Protein AF-A0A9P6KYN0-F1 (afdb_monomer_lite)

Structure (mmCIF, N/CA/C/O backbone):
data_AF-A0A9P6KYN0-F1
#
_entry.id   AF-A0A9P6KYN0-F1
#
loop_
_atom_site.group_PDB
_atom_site.id
_atom_site.type_symbol
_atom_site.label_atom_id
_atom_site.label_alt_id
_atom_site.label_comp_id
_atom_site.label_asym_id
_atom_site.label_entity_id
_atom_site.label_seq_id
_atom_site.pdbx_PDB_ins_code
_atom_site.Cartn_x
_atom_site.Cartn_y
_atom_site.Cartn_z
_atom_site.occupancy
_atom_site.B_iso_or_equiv
_atom_site.auth_seq_id
_atom_site.auth_comp_id
_atom_site.auth_asym_id
_atom_site.auth_atom_id
_atom_site.pdbx_PDB_model_num
ATOM 1 N N . MET A 1 1 ? 26.345 18.853 -28.598 1.00 51.41 1 MET A N 1
ATOM 2 C CA . MET A 1 1 ? 25.394 18.632 -29.704 1.00 51.41 1 MET A CA 1
ATOM 3 C C . MET A 1 1 ? 24.271 19.628 -29.547 1.00 51.41 1 MET A C 1
ATOM 5 O O . MET A 1 1 ? 23.712 19.723 -28.457 1.00 51.41 1 MET A O 1
ATOM 9 N N . THR A 1 2 ? 24.016 20.427 -30.577 1.00 45.53 2 THR A N 1
ATOM 10 C CA . THR A 1 2 ? 22.862 21.334 -30.604 1.00 45.53 2 THR A CA 1
ATOM 11 C C . THR A 1 2 ? 21.578 20.518 -30.837 1.00 45.53 2 THR A C 1
ATOM 13 O O . THR A 1 2 ? 21.659 19.404 -31.360 1.00 45.53 2 THR A O 1
ATOM 16 N N . PRO A 1 3 ? 20.388 21.012 -30.445 1.00 53.69 3 PRO A N 1
ATOM 17 C CA . PRO A 1 3 ? 19.168 20.195 -30.351 1.00 53.69 3 PRO A CA 1
ATOM 18 C C . PRO A 1 3 ? 18.685 19.525 -31.655 1.00 53.69 3 PRO A C 1
ATOM 20 O O . PRO A 1 3 ? 17.816 18.664 -31.593 1.00 53.69 3 PRO A O 1
ATOM 23 N N . ASN A 1 4 ? 19.249 19.874 -32.819 1.00 59.69 4 ASN A N 1
ATOM 24 C CA . ASN A 1 4 ? 18.719 19.502 -34.137 1.00 59.69 4 ASN A CA 1
ATOM 25 C C . ASN A 1 4 ? 19.674 18.680 -35.028 1.00 59.69 4 ASN A C 1
ATOM 27 O O . ASN A 1 4 ? 19.279 18.266 -36.115 1.00 59.69 4 ASN A O 1
ATOM 31 N N . GLU A 1 5 ? 20.905 18.386 -34.597 1.00 59.59 5 GLU A N 1
ATOM 32 C CA . GLU A 1 5 ? 21.855 17.586 -35.402 1.00 59.59 5 GLU A CA 1
ATOM 33 C C . GLU A 1 5 ? 21.464 16.098 -35.494 1.00 59.59 5 GLU A C 1
ATOM 35 O O . GLU A 1 5 ? 21.797 15.417 -36.468 1.00 59.59 5 GLU A O 1
ATOM 40 N N . ALA A 1 6 ? 20.704 15.601 -34.512 1.00 55.69 6 ALA A N 1
ATOM 41 C CA . ALA A 1 6 ? 20.283 14.202 -34.414 1.00 55.69 6 ALA A CA 1
ATOM 42 C C . ALA A 1 6 ? 19.242 13.775 -35.472 1.00 55.69 6 ALA A C 1
ATOM 44 O O . ALA A 1 6 ? 19.047 12.580 -35.680 1.00 55.69 6 ALA A O 1
ATOM 45 N N . LEU A 1 7 ? 18.586 14.727 -36.148 1.00 58.47 7 LEU A N 1
ATOM 46 C CA . LEU A 1 7 ? 17.556 14.465 -37.165 1.00 58.47 7 LEU A CA 1
ATOM 47 C C . LEU A 1 7 ? 18.097 14.480 -38.604 1.00 58.47 7 LEU A C 1
ATOM 49 O O . LEU A 1 7 ? 17.335 14.315 -39.556 1.00 58.47 7 LEU A O 1
ATOM 53 N N . THR A 1 8 ? 19.404 14.675 -38.790 1.00 66.44 8 THR A N 1
ATOM 54 C CA . THR A 1 8 ? 20.000 14.665 -40.130 1.00 66.44 8 THR A CA 1
ATOM 55 C C . THR A 1 8 ? 20.083 13.234 -40.693 1.00 66.44 8 THR A C 1
ATOM 57 O O . THR A 1 8 ? 20.398 12.297 -39.952 1.00 66.44 8 THR A O 1
ATOM 60 N N . PRO A 1 9 ? 19.852 13.021 -42.007 1.00 65.12 9 PRO A N 1
ATOM 61 C CA . PRO A 1 9 ? 19.881 11.686 -42.619 1.00 65.12 9 PRO A CA 1
ATOM 62 C C . PRO A 1 9 ? 21.212 10.946 -42.427 1.00 65.12 9 PRO A C 1
ATOM 64 O O . PRO A 1 9 ? 21.223 9.723 -42.332 1.00 65.12 9 PRO A O 1
ATOM 67 N N . SER A 1 10 ? 22.317 11.694 -42.323 1.00 67.38 10 SER A N 1
ATOM 68 C CA . SER A 1 10 ? 23.669 11.168 -42.092 1.00 67.38 10 SER A CA 1
ATOM 69 C C . SER A 1 10 ? 23.820 10.515 -40.709 1.00 67.38 10 SER A C 1
ATOM 71 O O . SER A 1 10 ? 24.458 9.475 -40.569 1.00 67.38 10 SER A O 1
ATOM 73 N N . CYS A 1 11 ? 23.157 11.066 -39.688 1.00 61.22 11 CYS A N 1
ATOM 74 C CA . CYS A 1 11 ? 23.213 10.572 -38.309 1.00 61.22 11 CYS A CA 1
ATOM 75 C C . CYS A 1 11 ? 22.167 9.487 -38.007 1.00 61.22 11 CYS A C 1
ATOM 77 O O . CYS A 1 11 ? 22.168 8.914 -36.916 1.00 61.22 11 CYS A O 1
ATOM 79 N N . ARG A 1 12 ? 21.276 9.184 -38.962 1.00 65.25 12 ARG A N 1
ATOM 80 C CA . ARG A 1 12 ? 20.134 8.275 -38.787 1.00 65.25 12 ARG A CA 1
ATOM 81 C C . ARG A 1 12 ? 20.569 6.886 -38.317 1.00 65.25 12 ARG A C 1
ATOM 83 O O . ARG A 1 12 ? 20.044 6.383 -37.329 1.00 65.25 12 ARG A O 1
ATOM 90 N N . ASN A 1 13 ? 21.561 6.290 -38.977 1.00 67.75 13 ASN A N 1
ATOM 91 C CA . ASN A 1 13 ? 22.042 4.946 -38.636 1.00 67.75 13 ASN A CA 1
ATOM 92 C C . ASN A 1 13 ? 22.705 4.901 -37.254 1.00 67.75 13 ASN A C 1
ATOM 94 O O . ASN A 1 13 ? 22.495 3.953 -36.500 1.00 67.75 13 ASN A O 1
ATOM 98 N N . THR A 1 14 ? 23.440 5.951 -36.891 1.00 66.50 14 THR A N 1
ATOM 99 C CA . THR A 1 14 ? 24.067 6.095 -35.576 1.00 66.50 14 THR A CA 1
ATOM 100 C C . THR A 1 14 ? 23.006 6.188 -34.483 1.00 66.50 14 THR A C 1
ATOM 102 O O . THR A 1 14 ? 23.105 5.497 -33.474 1.00 66.50 14 THR A O 1
ATOM 105 N N . VAL A 1 15 ? 21.941 6.968 -34.698 1.00 62.84 15 VAL A N 1
ATOM 106 C CA . VAL A 1 15 ? 20.813 7.080 -33.759 1.00 62.84 15 VAL A CA 1
ATOM 107 C C . VAL A 1 15 ? 20.094 5.739 -33.593 1.00 62.84 15 VAL A C 1
ATOM 109 O O . VAL A 1 15 ? 19.861 5.339 -32.457 1.00 62.84 15 VAL A O 1
ATOM 112 N N . PHE A 1 16 ? 19.822 4.999 -34.674 1.00 66.00 16 PHE A N 1
ATOM 113 C CA . PHE A 1 16 ? 19.180 3.678 -34.588 1.00 66.00 16 PHE A CA 1
ATOM 114 C C . PHE A 1 16 ? 20.041 2.639 -33.855 1.00 66.00 16 PHE A C 1
ATOM 116 O O . PHE A 1 16 ? 19.536 1.936 -32.981 1.00 66.00 16 PHE A O 1
ATOM 123 N N . GLN A 1 17 ? 21.347 2.583 -34.133 1.00 66.88 17 GLN A N 1
ATOM 124 C CA . GLN A 1 17 ? 22.271 1.695 -33.413 1.00 66.88 17 GLN A CA 1
ATOM 125 C C . GLN A 1 17 ? 22.372 2.057 -31.926 1.00 66.88 17 GLN A C 1
ATOM 127 O O . GLN A 1 17 ? 22.435 1.183 -31.059 1.00 66.88 17 GLN A O 1
ATOM 132 N N . THR A 1 18 ? 22.354 3.355 -31.612 1.00 64.25 18 THR A N 1
ATOM 133 C CA . THR A 1 18 ? 22.400 3.818 -30.223 1.00 64.25 18 THR A CA 1
ATOM 134 C C . THR A 1 18 ? 21.066 3.564 -29.512 1.00 64.25 18 THR A C 1
ATOM 136 O O . THR A 1 18 ? 21.066 3.171 -28.349 1.00 64.25 18 THR A O 1
ATOM 139 N N . GLN A 1 19 ? 19.929 3.698 -30.204 1.00 62.88 19 GLN A N 1
ATOM 140 C CA . GLN A 1 19 ? 18.596 3.386 -29.682 1.00 62.88 19 GLN A CA 1
ATOM 141 C C . GLN A 1 19 ? 18.471 1.909 -29.305 1.00 62.88 19 GLN A C 1
ATOM 143 O O . GLN A 1 19 ? 17.947 1.598 -28.240 1.00 62.88 19 GLN A O 1
ATOM 148 N N . GLU A 1 20 ? 18.990 1.001 -30.129 1.00 65.25 20 GLU A N 1
ATOM 149 C CA . GLU A 1 20 ? 18.974 -0.431 -29.831 1.00 65.25 20 GLU A CA 1
ATOM 150 C C . GLU A 1 20 ? 19.852 -0.765 -28.612 1.00 65.25 20 GLU A C 1
ATOM 152 O O . GLU A 1 20 ? 19.453 -1.536 -27.736 1.00 65.25 20 GLU A O 1
ATOM 157 N N . LYS A 1 21 ? 21.019 -0.117 -28.494 1.00 63.69 21 LYS A N 1
ATOM 158 C CA . LYS A 1 21 ? 21.892 -0.223 -27.317 1.00 63.69 21 LYS A CA 1
ATOM 159 C C . LYS A 1 21 ? 21.202 0.292 -26.046 1.00 63.69 21 LYS A C 1
ATOM 161 O O . LYS A 1 21 ? 21.195 -0.415 -25.040 1.00 63.69 21 LYS A O 1
ATOM 166 N N . TYR A 1 22 ? 20.576 1.470 -26.099 1.00 55.31 22 TYR A N 1
ATOM 167 C CA . TYR A 1 22 ? 19.822 2.035 -24.973 1.00 55.31 22 TYR A CA 1
ATOM 168 C C . TYR A 1 22 ? 18.574 1.212 -24.624 1.00 55.31 22 TYR A C 1
ATOM 170 O O . TYR A 1 22 ? 18.270 1.038 -23.445 1.00 55.31 22 TYR A O 1
ATOM 178 N N . GLY A 1 23 ? 17.880 0.658 -25.621 1.00 59.03 23 GLY A N 1
ATOM 179 C CA . GLY A 1 23 ? 16.740 -0.239 -25.433 1.00 59.03 23 GLY A CA 1
ATOM 180 C C . GLY A 1 23 ? 17.135 -1.502 -24.669 1.00 59.03 23 GLY A C 1
ATOM 181 O O . GLY A 1 23 ? 16.503 -1.835 -23.671 1.00 59.03 23 GLY A O 1
ATOM 182 N N . ARG A 1 24 ? 18.256 -2.135 -25.042 1.00 60.31 24 ARG A N 1
ATOM 183 C CA . ARG A 1 24 ? 18.807 -3.297 -24.322 1.00 60.31 24 ARG A CA 1
ATOM 184 C C . ARG A 1 24 ? 19.255 -2.957 -22.897 1.00 60.31 24 ARG A C 1
ATOM 186 O O . ARG A 1 24 ? 19.139 -3.799 -22.009 1.00 60.31 24 ARG A O 1
ATOM 193 N N . GLU A 1 25 ? 19.762 -1.747 -22.652 1.00 51.81 25 GLU A N 1
ATOM 194 C CA . GLU A 1 25 ? 20.088 -1.272 -21.296 1.00 51.81 25 GLU A CA 1
ATOM 195 C C . GLU A 1 25 ? 18.831 -1.050 -20.436 1.00 51.81 25 GLU A C 1
ATOM 197 O O . GLU A 1 25 ? 18.863 -1.313 -19.232 1.00 51.81 25 GLU A O 1
ATOM 202 N N . PHE A 1 26 ? 17.715 -0.632 -21.040 1.00 50.28 26 PHE A N 1
ATOM 203 C CA . PHE A 1 26 ? 16.418 -0.501 -20.369 1.00 50.28 26 PHE A CA 1
ATOM 204 C C . PHE A 1 26 ? 15.739 -1.852 -20.122 1.00 50.28 26 PHE A C 1
ATOM 206 O O . PHE A 1 26 ? 15.282 -2.104 -19.010 1.00 50.28 26 PHE A O 1
ATOM 213 N N . GLU A 1 27 ? 15.741 -2.759 -21.100 1.00 52.03 27 GLU A N 1
ATOM 214 C CA . GLU A 1 27 ? 15.198 -4.115 -20.947 1.00 52.03 27 GLU A CA 1
ATOM 215 C C . GLU A 1 27 ? 15.976 -4.933 -19.912 1.00 52.03 27 GLU A C 1
ATOM 217 O O . GLU A 1 27 ? 15.374 -5.649 -19.117 1.00 52.03 27 GLU A O 1
ATOM 222 N N . LYS A 1 28 ? 17.305 -4.774 -19.829 1.00 46.31 28 LYS A N 1
ATOM 223 C CA . LYS A 1 28 ? 18.106 -5.375 -18.747 1.00 46.31 28 LYS A CA 1
ATOM 224 C C . LYS A 1 28 ? 17.879 -4.707 -17.386 1.00 46.31 28 LYS A C 1
ATOM 226 O O . LYS A 1 28 ? 18.070 -5.357 -16.362 1.00 46.31 28 LYS A O 1
ATOM 231 N N . LYS A 1 29 ? 17.438 -3.443 -17.363 1.00 46.06 29 LYS A N 1
ATOM 232 C CA . LYS A 1 29 ? 16.963 -2.737 -16.160 1.00 46.06 29 LYS A CA 1
ATOM 233 C C . LYS A 1 29 ? 15.505 -3.036 -15.802 1.00 46.06 29 LYS A C 1
ATOM 235 O O . LYS A 1 29 ? 15.076 -2.601 -14.735 1.00 46.06 29 LYS A O 1
ATOM 240 N N . ASN A 1 30 ? 14.785 -3.866 -16.566 1.00 41.03 30 ASN A N 1
ATOM 241 C CA . ASN A 1 30 ? 13.536 -4.501 -16.112 1.00 41.03 30 ASN A CA 1
ATOM 242 C C . ASN A 1 30 ? 13.798 -5.577 -15.034 1.00 41.03 30 ASN A C 1
ATOM 244 O O . ASN A 1 30 ? 13.064 -6.556 -14.899 1.00 41.03 30 ASN A O 1
ATOM 248 N N . SER A 1 31 ? 14.850 -5.407 -14.235 1.00 41.25 31 SER A N 1
ATOM 249 C CA . SER A 1 31 ? 15.132 -6.198 -13.053 1.00 41.25 31 SER A CA 1
ATOM 250 C C . SER A 1 31 ? 14.221 -5.748 -11.908 1.00 41.25 31 SER A C 1
ATOM 252 O O . SER A 1 31 ? 14.610 -4.973 -11.036 1.00 41.25 31 SER A O 1
ATOM 254 N N . GLY A 1 32 ? 12.996 -6.271 -11.935 1.00 49.31 32 GLY A N 1
ATOM 255 C CA . GLY A 1 32 ? 12.368 -6.855 -10.757 1.00 49.31 32 GLY A CA 1
ATOM 256 C C . GLY A 1 32 ? 11.953 -5.892 -9.655 1.00 49.31 32 GLY A C 1
ATOM 257 O O . GLY A 1 32 ? 12.492 -5.947 -8.551 1.00 49.31 32 GLY A O 1
ATOM 258 N N . TYR A 1 33 ? 10.872 -5.138 -9.870 1.00 54.41 33 TYR A N 1
ATOM 259 C CA . TYR A 1 33 ? 9.977 -4.954 -8.730 1.00 54.41 33 TYR A CA 1
ATOM 260 C C . TYR A 1 33 ? 9.430 -6.338 -8.395 1.00 54.41 33 TYR A C 1
ATOM 262 O O . TYR A 1 33 ? 8.627 -6.903 -9.137 1.00 54.41 33 TYR A O 1
ATOM 270 N N . SER A 1 34 ? 9.952 -6.935 -7.323 1.00 64.38 34 SER A N 1
ATOM 271 C CA . SER A 1 34 ? 9.434 -8.192 -6.800 1.00 64.38 34 SER A CA 1
ATOM 272 C C . SER A 1 34 ? 7.933 -8.030 -6.626 1.00 64.38 34 SER A C 1
ATOM 274 O O . SER A 1 34 ? 7.510 -7.183 -5.838 1.00 64.38 34 SER A O 1
ATOM 276 N N . LYS A 1 35 ? 7.142 -8.809 -7.376 1.00 76.88 35 LYS A N 1
ATOM 277 C CA . LYS A 1 35 ? 5.687 -8.817 -7.214 1.00 76.88 35 LYS A CA 1
ATOM 278 C C . LYS A 1 35 ? 5.381 -9.023 -5.739 1.00 76.88 35 LYS A C 1
ATOM 280 O O . LYS A 1 35 ? 5.893 -9.958 -5.117 1.00 76.88 35 LYS A O 1
ATOM 285 N N . LEU A 1 36 ? 4.610 -8.098 -5.187 1.00 84.81 36 LEU A N 1
ATOM 286 C CA . LEU A 1 36 ? 4.235 -8.130 -3.788 1.00 84.81 36 LEU A CA 1
ATOM 287 C C . LEU A 1 36 ? 2.901 -8.861 -3.672 1.00 84.81 36 LEU A C 1
ATOM 289 O O . LEU A 1 36 ? 1.993 -8.642 -4.473 1.00 84.81 36 LEU A O 1
ATOM 293 N N . ASN A 1 37 ? 2.781 -9.732 -2.681 1.00 86.88 37 ASN A N 1
ATOM 294 C CA . ASN A 1 37 ? 1.570 -10.506 -2.463 1.00 86.88 37 ASN A CA 1
ATOM 295 C C . ASN A 1 37 ? 0.680 -9.855 -1.404 1.00 86.88 37 ASN A C 1
ATOM 297 O O . ASN A 1 37 ? 1.131 -9.097 -0.542 1.00 86.88 37 ASN A O 1
ATOM 301 N N . ILE A 1 38 ? -0.606 -10.201 -1.439 1.00 87.69 38 ILE A N 1
ATOM 302 C CA . ILE A 1 38 ? -1.534 -9.871 -0.355 1.00 87.69 38 ILE A CA 1
ATOM 303 C C . ILE A 1 38 ? -0.965 -10.429 0.954 1.00 87.69 38 ILE A C 1
ATOM 305 O O . ILE A 1 38 ? -0.462 -11.550 0.994 1.00 87.69 38 ILE A O 1
ATOM 309 N N . ASN A 1 39 ? -1.072 -9.643 2.022 1.00 86.31 39 ASN A N 1
ATOM 310 C CA . ASN A 1 39 ? -0.500 -9.880 3.344 1.00 86.31 39 ASN A CA 1
ATOM 311 C C . ASN A 1 39 ? 1.015 -9.706 3.491 1.00 86.31 39 ASN A C 1
ATOM 313 O O . ASN A 1 39 ? 1.492 -9.831 4.620 1.00 86.31 39 ASN A O 1
ATOM 317 N N . ASP A 1 40 ? 1.758 -9.363 2.437 1.00 86.00 40 ASP A N 1
ATOM 318 C CA . ASP A 1 40 ? 3.173 -9.034 2.600 1.00 86.00 40 ASP A CA 1
ATOM 319 C C . ASP A 1 40 ? 3.351 -7.772 3.457 1.00 86.00 40 ASP A C 1
ATOM 321 O O . ASP A 1 40 ? 2.645 -6.768 3.296 1.00 86.00 40 ASP A O 1
ATOM 325 N N . THR A 1 41 ? 4.341 -7.819 4.349 1.00 86.56 41 THR A N 1
ATOM 326 C CA . THR A 1 41 ? 4.794 -6.657 5.116 1.00 86.56 41 THR A CA 1
ATOM 327 C C . THR A 1 41 ? 5.812 -5.876 4.292 1.00 86.56 41 THR A C 1
ATOM 329 O O . THR A 1 41 ? 6.824 -6.413 3.825 1.00 86.56 41 THR A O 1
ATOM 332 N N . VAL A 1 42 ? 5.552 -4.586 4.117 1.00 87.38 42 VAL A N 1
ATOM 333 C CA . VAL A 1 42 ? 6.334 -3.685 3.270 1.00 87.38 42 VAL A CA 1
ATOM 334 C C . VAL A 1 42 ? 6.688 -2.410 4.024 1.00 87.38 42 VAL A C 1
ATOM 336 O O . VAL A 1 42 ? 5.952 -1.972 4.905 1.00 87.38 42 VAL A O 1
ATOM 339 N N . LEU A 1 43 ? 7.812 -1.795 3.669 1.00 87.06 43 LEU A N 1
ATOM 340 C CA . LEU A 1 43 ? 8.124 -0.423 4.053 1.00 87.06 43 LEU A CA 1
ATOM 341 C C . LEU A 1 43 ? 7.697 0.526 2.938 1.00 87.06 43 LEU A C 1
ATOM 343 O O . LEU A 1 43 ? 7.908 0.248 1.757 1.00 87.06 43 LEU A O 1
ATOM 347 N N . ILE A 1 44 ? 7.123 1.655 3.326 1.00 87.06 44 ILE A N 1
ATOM 348 C CA . ILE A 1 44 ? 6.591 2.685 2.444 1.00 87.06 44 ILE A CA 1
ATOM 349 C C . ILE A 1 44 ? 7.596 3.835 2.381 1.00 87.06 44 ILE A C 1
ATOM 351 O O . ILE A 1 44 ? 8.091 4.308 3.411 1.00 87.06 44 ILE A O 1
ATOM 355 N N . LYS A 1 45 ? 7.894 4.277 1.159 1.00 83.31 45 LYS A N 1
ATOM 356 C CA . LYS A 1 45 ? 8.806 5.385 0.878 1.00 83.31 45 LYS A CA 1
ATOM 357 C C . LYS A 1 45 ? 8.235 6.721 1.367 1.00 83.31 45 LYS A C 1
ATOM 359 O O . LYS A 1 45 ? 7.058 7.010 1.134 1.00 83.31 45 LYS A O 1
ATOM 364 N N . LYS A 1 46 ? 9.070 7.552 2.000 1.00 76.38 46 LYS A N 1
ATOM 365 C CA . LYS A 1 46 ? 8.717 8.937 2.366 1.00 76.38 46 LYS A CA 1
ATOM 366 C C . LYS A 1 46 ? 8.633 9.784 1.088 1.00 76.38 46 LYS A C 1
ATOM 368 O O . LYS A 1 46 ? 9.447 9.619 0.182 1.00 76.38 46 LYS A O 1
ATOM 373 N N . GLY A 1 47 ? 7.611 10.637 0.981 1.00 68.62 47 GLY A N 1
ATOM 374 C CA . GLY A 1 47 ? 7.317 11.383 -0.250 1.00 68.62 47 GLY A CA 1
ATOM 375 C C . GLY A 1 47 ? 8.430 12.358 -0.639 1.00 68.62 47 GLY A C 1
ATOM 376 O O . GLY A 1 47 ? 9.032 12.215 -1.700 1.00 68.62 47 GLY A O 1
ATOM 377 N N . VAL A 1 48 ? 8.716 13.319 0.237 1.00 64.62 48 VAL A N 1
ATOM 378 C CA . VAL A 1 48 ? 9.813 14.281 0.079 1.00 64.62 48 VAL A CA 1
ATOM 379 C C . VAL A 1 48 ? 10.873 13.947 1.125 1.00 64.62 48 VAL A C 1
ATOM 381 O O . VAL A 1 48 ? 10.546 13.712 2.288 1.00 64.62 48 VAL A O 1
ATOM 384 N N . ARG A 1 49 ? 12.130 13.845 0.687 1.00 60.84 49 ARG A N 1
ATOM 385 C CA . ARG A 1 49 ? 13.282 13.760 1.588 1.00 60.84 49 ARG A CA 1
ATOM 386 C C . ARG A 1 49 ? 13.600 15.172 2.053 1.00 60.84 49 ARG A C 1
ATOM 388 O O . ARG A 1 49 ? 13.846 16.026 1.204 1.00 60.84 49 ARG A O 1
ATOM 395 N N . ASP A 1 50 ? 13.625 15.392 3.360 1.00 61.09 50 ASP A N 1
ATOM 396 C CA . ASP A 1 50 ? 13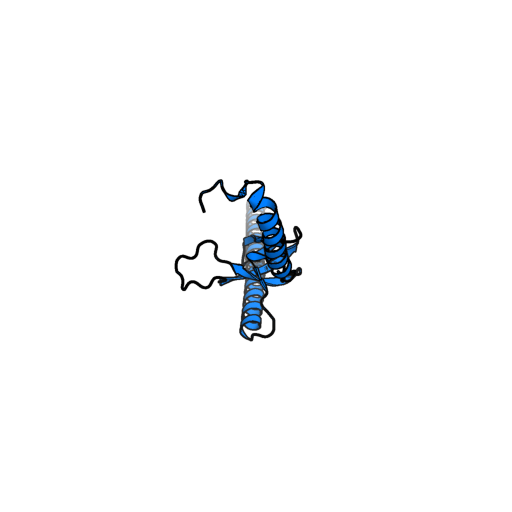.999 16.690 3.922 1.00 61.09 50 ASP A CA 1
ATOM 397 C C . ASP A 1 50 ? 15.531 16.814 3.965 1.00 61.09 50 ASP A C 1
ATOM 399 O O . ASP A 1 50 ? 16.089 17.901 3.823 1.00 61.09 50 ASP A O 1
ATOM 403 N N . SER A 1 51 ? 16.234 15.679 4.066 1.00 64.44 51 SER A N 1
ATOM 404 C CA . SER A 1 51 ? 17.694 15.609 4.024 1.00 64.44 51 SER A CA 1
ATOM 405 C C . SER A 1 51 ? 18.219 14.430 3.191 1.00 64.44 51 SER A C 1
ATOM 407 O O . SER A 1 51 ? 17.530 13.432 2.967 1.00 64.44 51 SER A O 1
ATOM 409 N N . LYS A 1 52 ? 19.487 14.503 2.753 1.00 60.97 52 LYS A N 1
ATOM 410 C CA . LYS A 1 52 ? 20.185 13.365 2.113 1.00 60.97 52 LYS A CA 1
ATOM 411 C C . LYS A 1 52 ? 20.382 12.173 3.060 1.00 60.97 52 LYS A C 1
ATOM 413 O O . LYS A 1 52 ? 20.620 11.069 2.579 1.00 60.97 52 LYS A O 1
ATOM 418 N N . MET A 1 53 ? 20.306 12.403 4.370 1.00 57.81 53 MET A N 1
ATOM 419 C CA . MET A 1 53 ? 20.461 11.384 5.407 1.00 57.81 53 MET A CA 1
ATOM 420 C C . MET A 1 53 ? 19.135 10.739 5.824 1.00 57.81 53 MET A C 1
ATOM 422 O O . MET A 1 53 ? 19.152 9.777 6.589 1.00 57.81 53 MET A O 1
ATOM 426 N N . ASP A 1 54 ? 17.997 11.230 5.327 1.00 56.12 54 ASP A N 1
ATOM 427 C CA . ASP A 1 54 ? 16.697 10.656 5.661 1.00 56.12 54 ASP A CA 1
ATOM 428 C C . ASP A 1 54 ? 16.584 9.233 5.104 1.00 56.12 54 ASP A C 1
ATOM 430 O O . ASP A 1 54 ? 16.786 8.981 3.906 1.00 56.12 54 ASP A O 1
ATOM 434 N N . ASN A 1 55 ? 16.188 8.304 5.977 1.00 62.66 55 ASN A N 1
ATOM 435 C CA . ASN A 1 55 ? 15.841 6.951 5.573 1.00 62.66 55 ASN A CA 1
ATOM 436 C C . ASN A 1 55 ? 14.737 7.008 4.513 1.00 62.66 55 ASN A C 1
ATOM 438 O O . ASN A 1 55 ? 13.658 7.552 4.726 1.00 62.66 55 ASN A O 1
ATOM 442 N N . GLU A 1 56 ? 15.012 6.425 3.346 1.00 66.94 56 GLU A N 1
ATOM 443 C CA . GLU A 1 56 ? 14.090 6.465 2.206 1.00 66.94 56 GLU A CA 1
ATOM 444 C C . GLU A 1 56 ? 12.752 5.788 2.513 1.00 66.94 56 GLU A C 1
ATOM 446 O O . GLU A 1 56 ? 11.719 6.180 1.978 1.00 66.94 56 GLU A O 1
ATOM 451 N N . PHE A 1 57 ? 12.782 4.786 3.391 1.00 69.50 57 PHE A N 1
ATOM 452 C CA . PHE A 1 57 ? 11.655 3.955 3.776 1.00 69.50 57 PHE A CA 1
ATOM 453 C C . PHE A 1 57 ? 11.568 3.922 5.298 1.00 69.50 57 PHE A C 1
ATOM 455 O O . PHE A 1 57 ? 12.495 3.460 5.959 1.00 69.50 57 PHE A O 1
ATOM 462 N N . GLU A 1 58 ? 10.458 4.399 5.845 1.00 71.19 58 GLU A N 1
ATOM 463 C CA . GLU A 1 58 ? 10.334 4.622 7.292 1.00 71.19 58 GLU A CA 1
ATOM 464 C C . GLU A 1 58 ? 9.082 3.954 7.861 1.00 71.19 58 GLU A C 1
ATOM 466 O O . GLU A 1 58 ? 9.093 3.391 8.954 1.00 71.19 58 GLU A O 1
ATOM 471 N N . VAL A 1 59 ? 7.996 3.959 7.088 1.00 81.00 59 VAL A N 1
ATOM 472 C CA . VAL A 1 59 ? 6.692 3.525 7.575 1.00 81.00 59 VAL A CA 1
ATOM 473 C C . VAL A 1 59 ? 6.424 2.090 7.154 1.00 81.00 59 VAL A C 1
ATOM 475 O O . VAL A 1 59 ? 6.306 1.798 5.967 1.00 81.00 59 VAL A O 1
ATOM 478 N N . ALA A 1 60 ? 6.275 1.193 8.125 1.00 85.38 60 ALA A N 1
ATOM 479 C CA . ALA A 1 60 ? 5.830 -0.165 7.856 1.00 85.38 60 ALA A CA 1
ATOM 480 C C . ALA A 1 60 ? 4.317 -0.211 7.563 1.00 85.38 60 ALA A C 1
ATOM 482 O O . ALA A 1 60 ? 3.510 0.545 8.118 1.00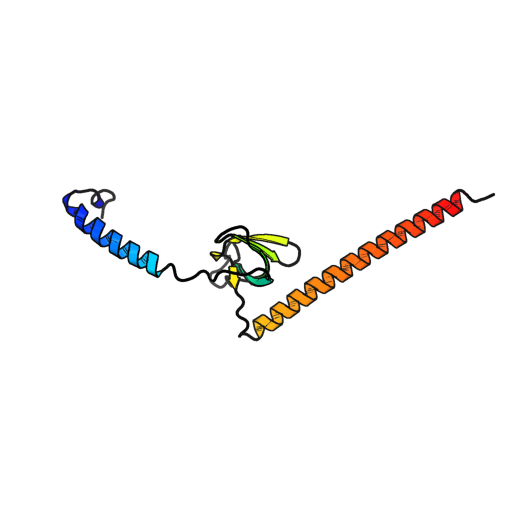 85.38 60 ALA A O 1
ATOM 483 N N . GLY A 1 61 ? 3.933 -1.114 6.671 1.00 88.31 61 GLY A N 1
ATOM 484 C CA . GLY A 1 61 ? 2.555 -1.366 6.291 1.00 88.31 61 GLY A CA 1
ATOM 485 C C . GLY A 1 61 ? 2.371 -2.788 5.782 1.00 88.31 61 GLY A C 1
ATOM 486 O O . GLY A 1 61 ? 3.333 -3.527 5.570 1.00 88.31 61 GLY A O 1
ATOM 487 N N . LYS A 1 62 ? 1.114 -3.175 5.602 1.00 89.81 62 LYS A N 1
ATOM 488 C CA . LYS A 1 62 ? 0.723 -4.495 5.113 1.00 89.81 62 LYS A CA 1
ATOM 489 C C . LYS A 1 62 ? -0.140 -4.350 3.871 1.00 89.81 62 LYS A C 1
ATOM 491 O O . LYS A 1 62 ? -1.040 -3.513 3.846 1.00 89.81 62 LYS A O 1
ATOM 496 N N . ILE A 1 63 ? 0.123 -5.158 2.853 1.00 90.44 63 ILE A N 1
ATOM 497 C CA . ILE A 1 63 ? -0.683 -5.154 1.629 1.00 90.44 63 ILE A CA 1
ATOM 498 C C . ILE A 1 63 ? -2.034 -5.805 1.915 1.00 90.44 63 ILE A C 1
ATOM 500 O O . ILE A 1 63 ? -2.093 -6.979 2.281 1.00 90.44 63 ILE A O 1
ATOM 504 N N . GLU A 1 64 ? -3.116 -5.048 1.738 1.00 89.75 64 GLU A N 1
ATOM 505 C CA . GLU A 1 64 ? -4.484 -5.565 1.839 1.00 89.75 64 GLU A CA 1
ATOM 506 C C . GLU A 1 64 ? -5.008 -6.027 0.478 1.00 89.75 64 GLU A C 1
ATOM 508 O O . GLU A 1 64 ? -5.667 -7.063 0.404 1.00 89.75 64 GLU A O 1
ATOM 513 N N . LYS A 1 65 ? -4.717 -5.282 -0.598 1.00 90.69 65 LYS A N 1
ATOM 514 C CA . LYS A 1 65 ? -5.192 -5.599 -1.953 1.00 90.69 65 LYS A CA 1
ATOM 515 C C . LYS A 1 65 ? -4.174 -5.240 -3.028 1.00 90.69 65 LYS A C 1
ATOM 517 O O . LYS A 1 65 ? -3.396 -4.298 -2.882 1.00 90.69 65 LYS A O 1
ATOM 522 N N . VAL A 1 66 ? -4.239 -5.971 -4.137 1.00 90.69 66 VAL A N 1
ATOM 523 C CA . VAL A 1 66 ? -3.523 -5.672 -5.382 1.00 90.69 66 VAL A CA 1
ATOM 524 C C . VAL A 1 66 ? -4.536 -5.068 -6.353 1.00 90.69 66 VAL A C 1
ATOM 526 O O . VAL A 1 66 ? -5.560 -5.690 -6.624 1.00 90.69 66 VAL A O 1
ATOM 529 N N . LEU A 1 67 ? -4.289 -3.843 -6.818 1.00 86.81 67 LEU A N 1
ATOM 530 C CA . LEU A 1 67 ? -5.210 -3.093 -7.683 1.00 86.81 67 LEU A CA 1
ATOM 531 C C . LEU A 1 67 ? -4.835 -3.197 -9.170 1.00 86.81 67 LEU A C 1
ATOM 533 O O . LEU A 1 67 ? -5.687 -3.003 -10.028 1.00 86.81 67 LEU A O 1
ATOM 537 N N . GLY A 1 68 ? -3.573 -3.502 -9.480 1.00 82.12 68 GLY A N 1
ATOM 538 C CA . GLY A 1 68 ? -3.060 -3.632 -10.846 1.00 82.12 68 GLY A CA 1
ATOM 539 C C . GLY A 1 68 ? -1.680 -4.291 -10.874 1.00 82.12 68 GLY A C 1
ATOM 540 O O . GLY A 1 68 ? -1.276 -4.901 -9.886 1.00 82.12 68 GLY A O 1
ATOM 541 N N . SER A 1 69 ? -0.942 -4.151 -11.981 1.00 80.19 69 SER A N 1
ATOM 542 C CA . SER A 1 69 ? 0.424 -4.696 -12.100 1.00 80.19 69 SER A CA 1
ATOM 543 C C . SER A 1 69 ? 1.365 -4.133 -11.033 1.00 80.19 69 SER A C 1
ATOM 545 O O . SER A 1 69 ? 2.111 -4.879 -10.401 1.00 80.19 69 SER A O 1
ATOM 547 N N . ASP A 1 70 ? 1.264 -2.823 -10.797 1.00 82.75 70 ASP A N 1
ATOM 548 C CA . ASP A 1 70 ? 2.209 -2.075 -9.969 1.00 82.75 70 ASP A CA 1
ATOM 549 C C . ASP A 1 70 ? 1.527 -1.208 -8.906 1.00 82.75 70 ASP A C 1
ATOM 551 O O . ASP A 1 70 ? 2.192 -0.427 -8.234 1.00 82.75 70 ASP A O 1
ATOM 555 N N . ALA A 1 71 ? 0.209 -1.330 -8.726 1.00 88.12 71 ALA A N 1
ATOM 556 C CA . ALA A 1 71 ? -0.560 -0.553 -7.756 1.00 88.12 71 ALA A CA 1
ATOM 557 C C . ALA A 1 71 ? -1.111 -1.443 -6.636 1.00 88.12 71 ALA A C 1
ATOM 559 O O . ALA A 1 71 ? -1.767 -2.456 -6.891 1.00 88.12 71 ALA A O 1
ATOM 560 N N . TYR A 1 72 ? -0.884 -1.028 -5.389 1.00 91.12 72 TYR A N 1
ATOM 561 C CA . TYR A 1 72 ? -1.221 -1.791 -4.189 1.00 91.12 72 TYR A CA 1
ATOM 562 C C . TYR A 1 72 ? -1.957 -0.918 -3.174 1.00 91.12 72 TYR A C 1
ATOM 564 O O . TYR A 1 72 ? -1.607 0.246 -2.962 1.00 91.12 72 TYR A O 1
ATOM 572 N N . GLU A 1 73 ? -2.951 -1.501 -2.508 1.00 91.75 73 GLU A N 1
ATOM 573 C CA . GLU A 1 73 ? -3.576 -0.928 -1.320 1.00 91.75 73 GLU A CA 1
ATOM 574 C C . GLU A 1 73 ? -2.822 -1.432 -0.086 1.00 91.75 73 GLU A C 1
ATOM 576 O O . GLU A 1 73 ? -2.802 -2.629 0.218 1.00 91.75 73 GLU A O 1
ATOM 581 N N . VAL A 1 74 ? -2.185 -0.506 0.623 1.00 90.81 74 VAL A N 1
ATOM 582 C CA . VAL A 1 74 ? -1.361 -0.775 1.797 1.00 90.81 74 VAL A CA 1
ATOM 583 C C . VAL A 1 74 ? -2.023 -0.168 3.020 1.00 90.81 74 VAL A C 1
ATOM 585 O O . VAL A 1 74 ? -2.310 1.029 3.064 1.00 90.81 74 VAL A O 1
ATOM 588 N N . ARG A 1 75 ? -2.215 -0.980 4.055 1.00 88.81 75 ARG A N 1
ATOM 589 C CA . ARG A 1 75 ? -2.627 -0.502 5.367 1.00 88.81 75 ARG A CA 1
ATOM 590 C C . ARG A 1 75 ? -1.412 -0.184 6.213 1.00 88.81 75 ARG A C 1
ATOM 592 O O . ARG A 1 75 ? -0.609 -1.063 6.519 1.00 88.81 75 ARG A O 1
ATOM 599 N N . SER A 1 76 ? -1.308 1.073 6.621 1.00 87.12 76 SER A N 1
ATOM 600 C CA . SER A 1 76 ? -0.336 1.521 7.609 1.00 87.12 76 SER A CA 1
ATOM 601 C C . SER A 1 76 ? -1.078 2.087 8.810 1.00 87.12 76 SER A C 1
ATOM 603 O O . SER A 1 76 ? -1.829 3.057 8.687 1.00 87.12 76 SER A O 1
ATOM 605 N N . ARG A 1 77 ? -0.895 1.472 9.983 1.00 81.88 77 ARG A N 1
ATOM 606 C CA . ARG A 1 77 ? -1.607 1.834 11.217 1.00 81.88 77 ARG A CA 1
ATOM 607 C C . ARG A 1 77 ? -3.132 1.911 10.991 1.00 81.88 77 ARG A C 1
ATOM 609 O O . ARG A 1 77 ? -3.801 0.885 10.881 1.00 81.88 77 ARG A O 1
ATOM 616 N N . ARG A 1 78 ? -3.683 3.130 10.896 1.00 75.44 78 ARG A N 1
ATOM 617 C CA . ARG A 1 78 ? -5.118 3.433 10.704 1.00 75.44 78 ARG A CA 1
ATOM 618 C C . ARG A 1 78 ? -5.482 3.918 9.301 1.00 75.44 78 ARG A C 1
ATOM 620 O O . ARG A 1 78 ? -6.658 4.129 9.030 1.00 75.44 78 ARG A O 1
ATOM 627 N N . ILE A 1 79 ? -4.499 4.123 8.431 1.00 84.38 79 ILE A N 1
ATOM 628 C CA . ILE A 1 79 ? -4.693 4.764 7.133 1.00 84.38 79 ILE A CA 1
ATOM 629 C C . ILE A 1 79 ? -4.500 3.717 6.037 1.00 84.38 79 ILE A C 1
ATOM 631 O O . ILE A 1 79 ? -3.535 2.948 6.046 1.00 84.38 79 ILE A O 1
ATOM 635 N N . LYS A 1 80 ? -5.436 3.697 5.089 1.00 89.00 80 LYS A N 1
ATOM 636 C CA . LYS A 1 80 ? -5.300 2.977 3.822 1.00 89.00 80 LYS A CA 1
ATOM 637 C C . LYS A 1 80 ? -4.629 3.901 2.817 1.00 89.00 80 LYS A C 1
ATOM 639 O O . LYS A 1 80 ? -5.062 5.034 2.628 1.00 89.00 80 LYS A O 1
ATOM 644 N N . LEU A 1 81 ? -3.558 3.423 2.204 1.00 88.50 81 LEU A N 1
ATOM 645 C CA . LEU A 1 81 ? -2.758 4.168 1.244 1.00 88.50 81 LEU A CA 1
ATOM 646 C C . LEU A 1 81 ? -2.685 3.378 -0.056 1.00 88.50 81 LEU A C 1
ATOM 648 O O . LEU A 1 81 ? -2.355 2.197 -0.042 1.00 88.50 81 LEU A O 1
ATOM 652 N N . ILE A 1 82 ? -2.934 4.042 -1.179 1.00 90.25 82 ILE A N 1
ATOM 653 C CA . ILE A 1 82 ? -2.681 3.470 -2.502 1.00 90.25 82 ILE A CA 1
ATOM 654 C C . ILE A 1 82 ? -1.265 3.867 -2.909 1.00 90.25 82 ILE A C 1
ATOM 656 O O . ILE A 1 82 ? -0.919 5.052 -2.890 1.00 90.25 82 ILE A O 1
ATOM 660 N N . ARG A 1 83 ? -0.421 2.882 -3.219 1.00 89.31 83 ARG A N 1
ATOM 661 C CA . ARG A 1 83 ? 0.998 3.092 -3.522 1.00 89.31 83 ARG A CA 1
ATOM 662 C C . ARG A 1 83 ? 1.441 2.279 -4.727 1.00 89.31 83 ARG A C 1
ATOM 664 O O . ARG A 1 83 ? 0.976 1.163 -4.947 1.00 89.31 83 ARG A O 1
ATOM 671 N N . HIS A 1 84 ? 2.365 2.863 -5.484 1.00 87.75 84 HIS A N 1
ATOM 672 C CA . HIS A 1 84 ? 3.027 2.187 -6.593 1.00 87.75 84 HIS A CA 1
ATOM 673 C C . HIS A 1 84 ? 4.133 1.248 -6.075 1.00 87.75 84 HIS A C 1
ATOM 675 O O . HIS A 1 84 ? 4.740 1.537 -5.042 1.00 87.75 84 HIS A O 1
ATOM 681 N N . ALA A 1 85 ? 4.451 0.172 -6.800 1.00 83.75 85 ALA A N 1
ATOM 682 C CA . ALA A 1 85 ? 5.463 -0.827 -6.443 1.00 83.75 85 ALA A CA 1
ATOM 683 C C . ALA A 1 85 ? 6.822 -0.196 -6.099 1.00 83.75 85 ALA A C 1
ATOM 685 O O . ALA A 1 85 ? 7.459 -0.571 -5.122 1.00 83.75 85 ALA A O 1
ATOM 686 N N . SER A 1 86 ? 7.228 0.835 -6.848 1.00 81.69 86 SER A N 1
ATOM 687 C CA . SER A 1 86 ? 8.482 1.577 -6.633 1.00 81.69 86 SER A CA 1
ATOM 688 C C . SER A 1 86 ? 8.552 2.353 -5.311 1.00 81.69 86 SER A C 1
ATOM 690 O O . SER A 1 86 ? 9.633 2.756 -4.882 1.00 81.69 86 SER A O 1
ATOM 692 N N . GLN A 1 87 ? 7.410 2.578 -4.660 1.00 85.12 87 GLN A N 1
ATOM 693 C CA . GLN A 1 87 ? 7.311 3.233 -3.355 1.00 85.12 87 GLN A CA 1
ATOM 694 C C . GLN A 1 87 ? 7.276 2.225 -2.204 1.00 85.12 87 GLN A C 1
ATOM 696 O O . GLN A 1 87 ? 7.180 2.631 -1.046 1.00 85.12 87 GLN A O 1
ATOM 701 N N . LEU A 1 88 ? 7.334 0.928 -2.507 1.00 85.56 88 LEU A N 1
ATOM 702 C CA . LEU A 1 88 ? 7.224 -0.153 -1.544 1.00 85.56 88 LEU A CA 1
ATOM 703 C C . LEU A 1 88 ? 8.500 -0.989 -1.555 1.00 85.56 88 LEU A C 1
ATOM 705 O O . LEU A 1 88 ? 9.036 -1.343 -2.602 1.00 85.56 88 LEU A O 1
ATOM 709 N N . LYS A 1 89 ? 8.981 -1.343 -0.367 1.00 85.06 89 LYS A N 1
ATOM 710 C CA . LYS A 1 89 ? 10.111 -2.254 -0.193 1.00 85.06 89 LYS A CA 1
ATOM 711 C C . LYS A 1 89 ? 9.666 -3.442 0.642 1.00 85.06 89 LYS A C 1
ATOM 713 O O . LYS A 1 89 ? 9.269 -3.269 1.792 1.00 85.06 89 LYS A O 1
ATOM 718 N N . ARG A 1 90 ? 9.734 -4.651 0.080 1.00 81.75 90 ARG A N 1
ATOM 719 C CA . ARG A 1 90 ? 9.410 -5.877 0.820 1.00 81.75 90 ARG A CA 1
ATOM 720 C C . ARG A 1 90 ? 10.364 -6.030 1.998 1.00 81.75 90 ARG A C 1
ATOM 722 O O . ARG A 1 90 ? 11.581 -5.930 1.831 1.00 81.75 90 ARG A O 1
ATOM 729 N N . ILE A 1 91 ? 9.821 -6.292 3.180 1.00 78.88 91 ILE A N 1
ATOM 730 C CA . ILE A 1 91 ? 10.640 -6.626 4.337 1.00 78.88 91 ILE A CA 1
ATOM 731 C C . ILE A 1 91 ? 10.988 -8.114 4.226 1.00 78.88 91 ILE A C 1
ATOM 733 O O . ILE A 1 91 ? 10.154 -8.978 4.478 1.00 78.88 91 ILE A O 1
ATOM 737 N N . GLY A 1 92 ? 12.210 -8.422 3.787 1.00 62.22 92 GLY A N 1
ATOM 738 C CA . GLY A 1 92 ? 12.690 -9.802 3.699 1.00 62.22 92 GLY A CA 1
ATOM 739 C C . GLY A 1 92 ? 12.805 -10.443 5.086 1.00 62.22 92 GLY A C 1
ATOM 740 O O . GLY A 1 92 ? 13.459 -9.889 5.970 1.00 62.22 92 GLY A O 1
ATOM 741 N N . GLY A 1 93 ? 12.209 -11.627 5.259 1.00 50.09 93 GLY A N 1
ATOM 742 C CA . GLY A 1 93 ? 12.123 -12.361 6.533 1.00 50.09 93 GLY A CA 1
ATOM 743 C C . GLY A 1 93 ? 13.447 -12.878 7.120 1.00 50.09 93 GLY A C 1
ATOM 744 O O . GLY A 1 93 ? 13.423 -13.614 8.101 1.00 50.09 93 GLY A O 1
ATOM 745 N N . GLY A 1 94 ? 14.596 -12.512 6.542 1.00 50.53 94 GLY A N 1
ATOM 746 C CA . GLY A 1 94 ? 15.923 -12.912 7.025 1.00 50.53 94 GLY A CA 1
ATOM 747 C C . GLY A 1 94 ? 16.529 -11.981 8.080 1.00 50.53 94 GLY A C 1
ATOM 748 O O . GLY A 1 94 ? 17.490 -12.356 8.741 1.00 50.53 94 GLY A O 1
ATOM 749 N N . CYS A 1 95 ? 15.992 -10.772 8.269 1.00 50.34 95 CYS A N 1
ATOM 750 C CA . CYS A 1 95 ? 16.538 -9.819 9.238 1.00 50.34 95 CYS A CA 1
ATOM 751 C C . CYS A 1 95 ? 15.730 -9.861 10.540 1.00 50.34 95 CYS A C 1
ATOM 753 O O . CYS A 1 95 ? 14.512 -9.718 10.498 1.00 50.34 95 CYS A O 1
ATOM 755 N N . TRP A 1 96 ? 16.368 -9.999 11.704 1.00 54.53 96 TRP A N 1
ATOM 756 C CA . TRP A 1 96 ? 15.686 -9.989 13.014 1.00 54.53 96 TRP A CA 1
ATOM 757 C C . TRP A 1 96 ? 14.768 -8.767 13.201 1.00 54.53 96 TRP A C 1
ATOM 759 O O . TRP A 1 96 ? 13.673 -8.877 13.755 1.00 54.53 96 TRP A O 1
ATOM 769 N N . MET A 1 97 ? 15.152 -7.634 12.605 1.00 55.75 97 MET A N 1
ATOM 770 C CA . MET A 1 97 ? 14.368 -6.401 12.581 1.00 55.75 97 MET A CA 1
ATOM 771 C C . MET A 1 97 ? 13.011 -6.556 11.872 1.00 55.75 97 MET A C 1
ATOM 773 O O . MET A 1 97 ? 12.024 -5.953 12.284 1.00 55.75 97 MET A O 1
ATOM 777 N N . SER A 1 98 ? 12.921 -7.412 10.847 1.00 58.12 98 SER A N 1
ATOM 778 C CA . SER A 1 98 ? 11.663 -7.716 10.146 1.00 58.12 98 SER A CA 1
ATOM 779 C C . SER A 1 98 ? 10.642 -8.401 11.049 1.00 58.12 98 SER A C 1
ATOM 781 O O . SER A 1 98 ? 9.455 -8.081 11.022 1.00 58.12 98 SER A O 1
ATOM 783 N N . ARG A 1 99 ?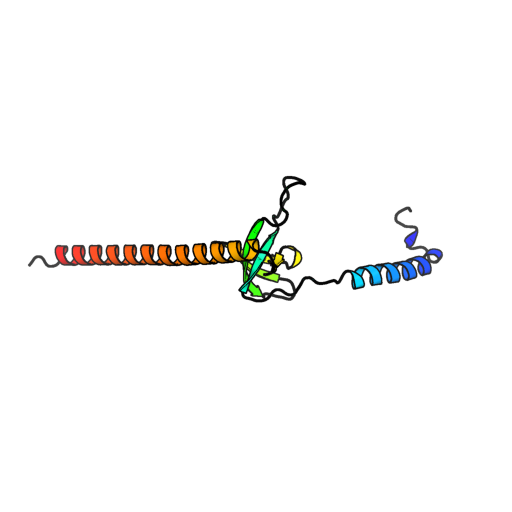 11.128 -9.316 11.891 1.00 62.81 99 ARG A N 1
ATOM 784 C CA . ARG A 1 99 ? 10.331 -10.090 12.839 1.00 62.81 99 ARG A CA 1
ATOM 785 C C . ARG A 1 99 ? 9.792 -9.187 13.942 1.00 62.81 99 ARG A C 1
ATOM 787 O O . ARG A 1 99 ? 8.607 -9.247 14.247 1.00 62.81 99 ARG A O 1
ATOM 794 N N . ILE A 1 100 ? 10.639 -8.298 14.462 1.00 70.88 100 ILE A N 1
ATOM 795 C CA . ILE A 1 100 ? 10.251 -7.289 15.453 1.00 70.88 100 ILE A CA 1
ATOM 796 C C . ILE A 1 100 ? 9.201 -6.337 14.869 1.00 70.88 100 ILE A C 1
ATOM 798 O O . ILE A 1 100 ? 8.156 -6.144 15.479 1.00 70.88 100 ILE A O 1
ATOM 802 N N . LEU A 1 101 ? 9.416 -5.802 13.663 1.00 68.81 101 LEU A N 1
ATOM 803 C CA . LEU A 1 101 ? 8.447 -4.913 13.011 1.00 68.81 101 LEU A CA 1
ATOM 804 C C . LEU A 1 101 ? 7.110 -5.609 12.733 1.00 68.81 101 LEU A C 1
ATOM 806 O O . LEU A 1 101 ? 6.055 -5.016 12.952 1.00 68.81 101 LEU A O 1
ATOM 810 N N . SER A 1 102 ? 7.140 -6.873 12.305 1.00 67.88 102 SER A N 1
ATOM 811 C CA . SER A 1 102 ? 5.929 -7.679 12.126 1.00 67.88 102 SER A CA 1
ATOM 812 C C . SER A 1 102 ? 5.181 -7.882 13.445 1.00 67.88 102 SER A C 1
ATOM 814 O O . SER A 1 102 ? 3.957 -7.770 13.468 1.00 67.88 102 SER A O 1
ATOM 816 N N . LEU A 1 103 ? 5.895 -8.157 14.541 1.00 74.12 103 LEU A N 1
ATOM 817 C CA . LEU A 1 103 ? 5.303 -8.312 15.872 1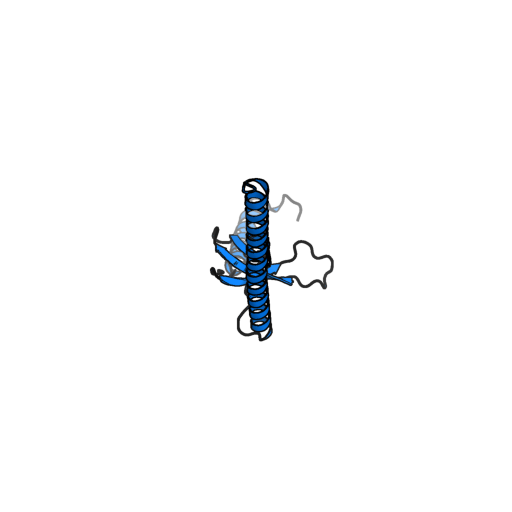.00 74.12 103 LEU A CA 1
ATOM 818 C C . LEU A 1 103 ? 4.711 -6.998 16.385 1.00 74.12 103 LEU A C 1
ATOM 820 O O . LEU A 1 103 ? 3.601 -7.008 16.909 1.00 74.12 103 LEU A O 1
ATOM 824 N N . ILE A 1 104 ? 5.398 -5.870 16.183 1.00 75.44 104 ILE A N 1
ATOM 825 C CA . ILE A 1 104 ? 4.896 -4.538 16.545 1.00 75.44 104 ILE A CA 1
ATOM 826 C C . ILE A 1 104 ? 3.609 -4.235 15.774 1.00 75.44 104 ILE A C 1
ATOM 828 O O . ILE A 1 104 ? 2.604 -3.897 16.389 1.00 75.44 104 ILE A O 1
ATOM 832 N N . LEU A 1 105 ? 3.590 -4.441 14.454 1.00 70.44 105 LEU A N 1
ATOM 833 C CA . LEU A 1 105 ? 2.388 -4.264 13.629 1.00 70.44 105 LEU A CA 1
ATOM 834 C C . LEU A 1 105 ? 1.233 -5.172 14.079 1.00 70.44 105 LEU A C 1
ATOM 836 O O . LEU A 1 105 ? 0.078 -4.743 14.139 1.00 70.44 105 LEU A O 1
ATOM 840 N N . GLN A 1 106 ? 1.527 -6.426 14.420 1.00 74.25 106 GLN A N 1
ATOM 841 C CA . GLN A 1 106 ? 0.524 -7.366 14.916 1.00 74.25 106 GLN A CA 1
ATOM 842 C C . GLN A 1 106 ? -0.003 -6.967 16.305 1.00 74.25 106 GLN A C 1
ATOM 844 O O . GLN A 1 106 ? -1.182 -7.146 16.601 1.00 74.25 106 GLN A O 1
ATOM 849 N N . HIS A 1 107 ? 0.846 -6.397 17.158 1.00 74.69 107 HIS A N 1
ATOM 850 C CA . HIS A 1 107 ? 0.445 -5.903 18.470 1.00 74.69 107 HIS A CA 1
ATOM 851 C C . HIS A 1 107 ? -0.370 -4.605 18.362 1.00 74.69 107 HIS A C 1
ATOM 853 O O . HIS A 1 107 ? -1.381 -4.456 19.047 1.00 74.69 107 HIS A O 1
ATOM 859 N N . GLU A 1 108 ? 0.015 -3.680 17.480 1.00 71.69 108 GLU A N 1
ATOM 860 C CA . GLU A 1 108 ? -0.732 -2.444 17.216 1.00 71.69 108 GLU A CA 1
ATOM 861 C C . GLU A 1 108 ? -2.141 -2.741 16.694 1.00 71.69 108 GLU A C 1
ATOM 863 O O . GLU A 1 108 ? -3.109 -2.141 17.162 1.00 71.69 108 GLU A O 1
ATOM 868 N N . THR A 1 109 ? -2.272 -3.694 15.766 1.00 74.50 109 THR A N 1
ATOM 869 C CA . THR A 1 109 ? -3.576 -4.111 15.221 1.00 74.50 109 THR A CA 1
ATOM 870 C C . THR A 1 109 ? -4.473 -4.741 16.288 1.00 74.50 109 THR A C 1
ATOM 872 O O . THR A 1 109 ? -5.626 -4.335 16.412 1.00 74.50 109 THR A O 1
ATOM 875 N N . LYS A 1 110 ? -3.939 -5.624 17.142 1.00 74.62 110 LYS A N 1
ATOM 876 C CA . LYS A 1 110 ? -4.686 -6.187 18.283 1.00 74.62 110 LYS A CA 1
ATOM 877 C C . LYS A 1 110 ? -5.125 -5.126 19.297 1.00 74.62 110 LYS A C 1
ATOM 879 O O . LYS A 1 110 ? -6.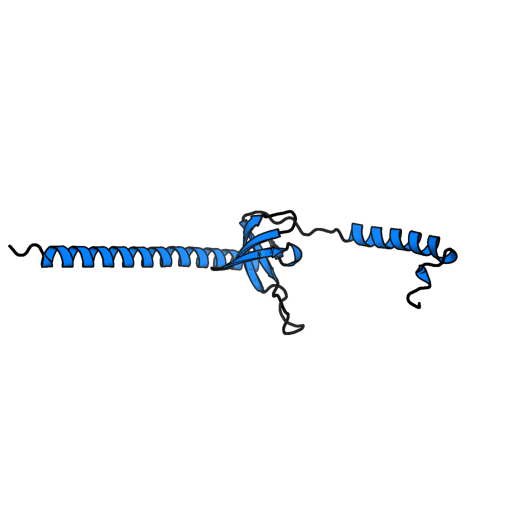258 -5.145 19.766 1.00 74.62 110 LYS A O 1
ATOM 884 N N . MET A 1 111 ? -4.251 -4.176 19.633 1.00 72.88 111 MET A N 1
ATOM 885 C CA . MET A 1 111 ? -4.593 -3.082 20.555 1.00 72.88 111 MET A CA 1
ATOM 886 C C . MET A 1 111 ? -5.692 -2.174 19.987 1.00 72.88 111 MET A C 1
ATOM 888 O O . MET A 1 111 ? -6.509 -1.638 20.736 1.00 72.88 111 MET A O 1
ATOM 892 N N . LEU A 1 112 ? -5.727 -2.011 18.663 1.00 73.00 112 LEU A N 1
ATOM 893 C CA . LEU A 1 112 ? -6.793 -1.316 17.948 1.00 73.00 112 LEU A CA 1
ATOM 894 C C . LEU A 1 112 ? -8.139 -2.037 18.091 1.00 73.00 112 LEU A C 1
ATOM 896 O O . LEU A 1 112 ? -9.103 -1.404 18.513 1.00 73.00 112 LEU A O 1
ATOM 900 N N . GLU A 1 113 ? -8.182 -3.347 17.846 1.00 76.88 113 GLU A N 1
ATOM 901 C CA . GLU A 1 113 ? -9.396 -4.162 18.009 1.00 76.88 113 GLU A CA 1
ATOM 902 C C . GLU A 1 113 ? -9.943 -4.103 19.442 1.00 76.88 113 GLU A C 1
ATOM 904 O O . GLU A 1 113 ? -11.140 -3.904 19.649 1.00 76.88 113 GLU A O 1
ATOM 909 N N . ILE A 1 114 ? -9.065 -4.189 20.448 1.00 77.19 114 ILE A N 1
ATOM 910 C CA . ILE A 1 114 ? -9.450 -4.070 21.864 1.00 77.19 114 ILE A CA 1
ATOM 911 C C . ILE A 1 114 ? -10.063 -2.696 22.149 1.00 77.19 114 ILE A C 1
ATOM 913 O O . ILE A 1 114 ? -11.066 -2.588 22.855 1.00 77.19 114 ILE A O 1
ATOM 917 N N . ARG A 1 115 ? -9.481 -1.622 21.606 1.00 76.31 115 ARG A N 1
ATOM 918 C CA . ARG A 1 115 ? -9.990 -0.263 21.818 1.00 76.31 115 ARG A CA 1
ATOM 919 C C . ARG A 1 115 ? -11.365 -0.067 21.182 1.00 76.31 115 ARG A C 1
ATOM 921 O O . ARG A 1 115 ? -12.222 0.574 21.794 1.00 76.31 115 ARG A O 1
ATOM 928 N N . ASP A 1 116 ? -11.582 -0.629 20.001 1.00 80.44 116 ASP A N 1
ATOM 929 C CA . ASP A 1 116 ? -12.876 -0.583 19.322 1.00 80.44 116 ASP A CA 1
ATOM 930 C C . ASP A 1 116 ? -13.930 -1.394 20.093 1.00 80.44 116 ASP A C 1
ATOM 932 O O . ASP A 1 116 ? -15.045 -0.909 20.299 1.00 80.44 116 ASP A O 1
ATOM 936 N N . LEU A 1 117 ? -13.552 -2.551 20.651 1.00 83.62 117 LEU A N 1
ATOM 937 C CA . LEU A 1 117 ? -14.401 -3.339 21.549 1.00 83.62 117 LEU A CA 1
ATOM 938 C C . LEU A 1 117 ? -14.788 -2.553 22.815 1.00 83.62 117 LEU A C 1
ATOM 940 O O . LEU A 1 117 ? -15.954 -2.530 23.205 1.00 83.62 117 LEU A O 1
ATOM 944 N N . ILE A 1 118 ? -13.833 -1.861 23.446 1.00 83.19 118 ILE A N 1
ATOM 945 C CA . ILE A 1 118 ? -14.092 -1.023 24.629 1.00 83.19 118 ILE A CA 1
ATOM 946 C C . ILE A 1 118 ? -15.068 0.108 24.292 1.00 83.19 118 ILE A C 1
ATOM 948 O O . ILE A 1 118 ? -15.981 0.389 25.071 1.00 83.19 118 ILE A O 1
ATOM 952 N N . ASN A 1 119 ? -14.901 0.762 23.143 1.00 82.19 119 ASN A N 1
ATOM 953 C CA . ASN A 1 119 ? -15.813 1.818 22.703 1.00 82.19 119 ASN A CA 1
ATOM 954 C C . ASN A 1 119 ? -17.225 1.275 22.448 1.00 82.19 119 ASN A C 1
ATOM 956 O O . ASN A 1 119 ? -18.202 1.891 22.875 1.00 82.19 119 ASN A O 1
ATOM 960 N N . TYR A 1 120 ? -17.332 0.101 21.826 1.00 83.81 120 TYR A N 1
ATOM 961 C CA . TYR A 1 120 ? -18.606 -0.578 21.615 1.00 83.81 120 TYR A CA 1
ATOM 962 C C . TYR A 1 120 ? -19.303 -0.919 22.942 1.00 83.81 120 TYR A C 1
ATOM 964 O O . TYR A 1 120 ? -20.484 -0.618 23.126 1.00 83.81 120 TYR A O 1
ATOM 972 N N . LEU A 1 121 ? -18.563 -1.455 23.918 1.00 82.62 121 LEU A N 1
ATOM 973 C CA . LEU A 1 121 ? -19.094 -1.751 25.251 1.00 82.62 121 LEU A CA 1
ATOM 974 C C . LEU A 1 121 ? -19.551 -0.486 25.988 1.00 82.62 121 LEU A C 1
ATOM 976 O O . LEU A 1 121 ? -20.625 -0.488 26.589 1.00 82.62 121 LEU A O 1
ATOM 980 N N . LYS A 1 122 ? -18.796 0.619 25.908 1.00 82.69 122 LYS A N 1
ATOM 981 C CA . LYS A 1 122 ? -19.214 1.914 26.476 1.00 82.69 122 LYS A CA 1
ATOM 982 C C . LYS A 1 122 ? -20.531 2.402 25.874 1.00 82.69 122 LYS A C 1
ATOM 984 O O . LYS A 1 122 ? -21.398 2.865 26.613 1.00 82.69 122 LYS A O 1
ATOM 989 N N . HIS A 1 123 ? -20.693 2.264 24.561 1.00 82.81 123 HIS A N 1
ATOM 990 C CA . HIS A 1 123 ? -21.924 2.631 23.868 1.00 82.81 123 HIS A CA 1
ATOM 991 C C . HIS A 1 123 ? -23.116 1.775 24.331 1.00 82.81 123 HIS A C 1
ATOM 993 O O . HIS A 1 123 ? -24.174 2.311 24.659 1.00 82.81 123 HIS A O 1
ATOM 999 N N . LEU A 1 124 ? -22.939 0.455 24.461 1.00 80.62 124 LEU A N 1
ATOM 1000 C CA . LEU A 1 124 ? -23.968 -0.438 25.010 1.00 80.62 124 LEU A CA 1
ATOM 1001 C C . LEU A 1 124 ? -24.347 -0.084 26.454 1.00 80.62 124 LEU A C 1
ATOM 1003 O O . LEU A 1 124 ? -25.531 -0.077 26.801 1.00 80.62 124 LEU A O 1
ATOM 1007 N N . PHE A 1 125 ? -23.364 0.250 27.293 1.00 76.06 125 PHE A N 1
ATOM 1008 C CA . PHE A 1 125 ? -23.615 0.696 28.664 1.00 76.06 125 PHE A CA 1
ATOM 1009 C C . PHE A 1 125 ? -24.406 2.005 28.708 1.00 76.06 125 PHE A C 1
ATOM 1011 O O . PHE A 1 125 ? -25.354 2.107 29.488 1.00 76.06 125 PHE A O 1
ATOM 1018 N N . GLN A 1 126 ? -24.086 2.976 27.848 1.00 76.62 126 GLN A N 1
ATOM 1019 C CA . GLN A 1 126 ? -24.880 4.200 27.728 1.00 76.62 126 GLN A CA 1
ATOM 1020 C C . GLN A 1 126 ? -26.324 3.889 27.331 1.00 76.62 126 GLN A C 1
ATOM 1022 O O . GLN A 1 126 ? -27.238 4.341 28.020 1.00 76.62 126 GLN A O 1
ATOM 1027 N N . ILE A 1 127 ? -26.550 3.063 26.303 1.00 76.94 127 ILE A N 1
ATOM 1028 C CA . ILE A 1 127 ? -27.903 2.649 25.887 1.00 76.94 127 ILE A CA 1
ATOM 1029 C C . ILE A 1 127 ? -28.667 2.024 27.060 1.00 76.94 127 ILE A C 1
ATOM 1031 O O . ILE A 1 127 ? -29.830 2.360 27.288 1.00 76.94 127 ILE A O 1
ATOM 1035 N N . LYS A 1 128 ? -28.023 1.145 27.837 1.00 76.50 128 LYS A N 1
ATOM 1036 C CA . LYS A 1 128 ? -28.648 0.500 28.998 1.00 76.50 128 LYS A CA 1
ATOM 1037 C C . LYS A 1 128 ? -29.044 1.518 30.071 1.00 76.50 128 LYS A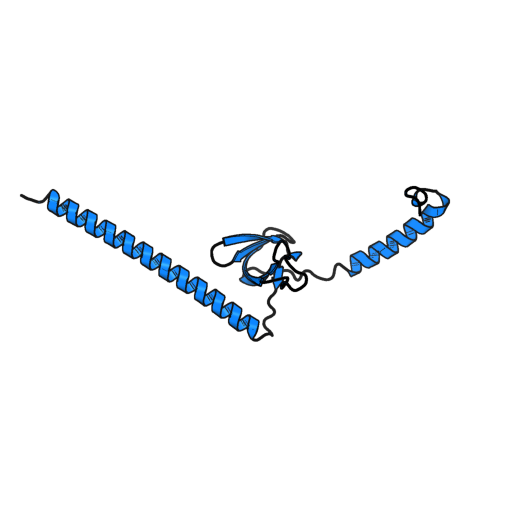 C 1
ATOM 1039 O O . LYS A 1 128 ? -30.156 1.443 30.588 1.00 76.50 128 LYS A O 1
ATOM 1044 N N . ILE A 1 129 ? -28.185 2.498 30.360 1.00 75.38 129 ILE A N 1
ATOM 1045 C CA . ILE A 1 129 ? -28.480 3.588 31.306 1.00 75.38 129 ILE A CA 1
ATOM 1046 C C . ILE A 1 129 ? -29.649 4.446 30.806 1.00 75.38 129 ILE A C 1
ATOM 1048 O O . ILE A 1 129 ? -30.550 4.755 31.586 1.00 75.38 129 ILE A O 1
ATOM 1052 N N . TYR A 1 130 ? -29.675 4.803 29.519 1.00 73.00 130 TYR A N 1
ATOM 1053 C CA . TYR A 1 130 ? -30.788 5.553 28.928 1.00 73.00 130 TYR A CA 1
ATOM 1054 C C . TYR A 1 130 ? -32.102 4.775 29.011 1.00 73.00 130 TYR A C 1
ATOM 1056 O O . TYR A 1 130 ? -33.117 5.341 29.414 1.00 73.00 130 TYR A O 1
ATOM 1064 N N . LYS A 1 131 ? -32.082 3.470 28.717 1.00 71.19 131 LYS A N 1
ATOM 1065 C CA . LYS A 1 131 ? -33.260 2.601 28.814 1.00 71.19 131 LYS A CA 1
ATOM 1066 C C . LYS A 1 131 ? -33.765 2.488 30.257 1.00 71.19 131 LYS A C 1
ATOM 1068 O O . LYS A 1 131 ? -34.964 2.596 30.484 1.00 71.19 131 LYS A O 1
ATOM 1073 N N . GLN A 1 132 ? -32.864 2.364 31.235 1.00 71.00 132 GLN A N 1
ATOM 1074 C CA . GLN A 1 132 ? -33.226 2.314 32.656 1.00 71.00 132 GLN A CA 1
ATOM 1075 C C . GLN A 1 132 ? -33.813 3.644 33.156 1.00 71.00 132 GLN A C 1
ATOM 1077 O O . GLN A 1 132 ? -34.821 3.647 33.857 1.00 71.00 132 GLN A O 1
ATOM 1082 N N . LYS A 1 133 ? -33.224 4.784 32.763 1.00 70.94 133 LYS A N 1
ATOM 1083 C CA . LYS A 1 133 ? -33.772 6.116 33.071 1.00 70.94 133 LYS A CA 1
ATOM 1084 C C . LYS A 1 133 ? -35.142 6.335 32.435 1.00 70.94 133 LYS A C 1
ATOM 1086 O O . LYS A 1 133 ? -35.995 6.955 33.058 1.00 70.94 133 LYS A O 1
ATOM 1091 N N . PHE A 1 134 ? -35.350 5.837 31.217 1.00 70.75 134 PHE A N 1
ATOM 1092 C CA . PHE A 1 134 ? -36.643 5.901 30.545 1.00 70.75 134 PHE A CA 1
ATOM 1093 C C . PHE A 1 134 ? -37.697 5.095 31.315 1.00 70.75 134 PHE A C 1
ATOM 1095 O O . PHE A 1 134 ? -38.734 5.642 31.663 1.00 70.75 134 PHE A O 1
ATOM 1102 N N . ILE A 1 135 ? -37.403 3.844 31.682 1.00 70.69 135 ILE A N 1
ATOM 1103 C CA . ILE A 1 135 ? -38.318 3.008 32.479 1.00 70.69 135 ILE A CA 1
ATOM 1104 C C . ILE A 1 135 ? -38.663 3.695 33.810 1.00 70.69 135 ILE A C 1
ATOM 1106 O O . ILE A 1 135 ? -39.837 3.871 34.114 1.00 70.69 135 ILE A O 1
ATOM 1110 N N . ASN A 1 136 ? -37.672 4.188 34.558 1.00 70.06 136 ASN A N 1
ATOM 1111 C CA . ASN A 1 136 ? -37.925 4.858 35.839 1.00 70.06 136 ASN A CA 1
ATOM 1112 C C . ASN A 1 136 ? -38.719 6.171 35.711 1.00 70.06 136 ASN A C 1
ATOM 1114 O O . ASN A 1 136 ? -39.323 6.602 36.685 1.00 70.06 136 ASN A O 1
ATOM 1118 N N . LYS A 1 137 ? -38.713 6.825 34.543 1.00 72.44 137 LYS A N 1
ATOM 1119 C CA . LYS A 1 137 ? -39.468 8.066 34.312 1.00 72.44 137 LYS A CA 1
ATOM 1120 C C . LYS A 1 137 ? -40.936 7.813 33.944 1.00 72.44 137 LYS A C 1
ATOM 1122 O O . LYS A 1 137 ? -41.757 8.695 34.166 1.00 72.44 137 LYS A O 1
ATOM 1127 N N . TYR A 1 138 ? -41.259 6.644 33.389 1.00 66.00 138 TYR A N 1
ATOM 1128 C CA . TYR A 1 138 ? -42.595 6.333 32.859 1.00 66.00 138 TYR A CA 1
ATOM 1129 C C . TYR A 1 138 ? -43.301 5.157 33.558 1.00 66.00 138 TYR A C 1
ATOM 1131 O O . TYR A 1 138 ? -44.449 4.877 33.235 1.00 66.00 138 TYR A O 1
ATOM 1139 N N . VAL A 1 139 ? -42.648 4.480 34.511 1.00 58.97 139 VAL A N 1
ATOM 1140 C CA . VAL A 1 139 ? -43.211 3.357 35.295 1.00 58.97 139 VAL A CA 1
ATOM 1141 C C . VAL A 1 139 ? -43.382 3.736 36.778 1.00 58.97 139 VAL A C 1
ATOM 1143 O O . VAL A 1 139 ? -43.331 2.890 37.661 1.00 58.97 139 VAL A O 1
ATOM 1146 N N . ILE A 1 140 ? -43.593 5.021 37.076 1.00 53.72 140 ILE A N 1
ATOM 1147 C CA . ILE A 1 140 ? -44.118 5.437 38.384 1.00 53.72 140 ILE A CA 1
ATOM 1148 C C . ILE A 1 140 ? -45.646 5.376 38.269 1.00 53.72 140 ILE A C 1
ATOM 1150 O O . ILE A 1 140 ? -46.261 6.309 37.754 1.00 53.72 140 ILE A O 1
ATOM 1154 N N . PHE A 1 141 ? -46.209 4.233 38.659 1.00 48.69 141 PHE A N 1
ATOM 1155 C CA . PHE A 1 141 ? -47.620 4.050 39.004 1.00 48.69 141 PHE A CA 1
ATOM 1156 C C . PHE A 1 141 ? -47.741 4.009 40.526 1.00 48.69 141 PHE A C 1
ATOM 1158 O O . PHE A 1 141 ? -46.837 3.407 41.155 1.00 48.69 141 PHE A O 1
#

Organism: NCBI:txid83296

Secondary structure (DSSP, 8-state):
--TTGGGSGGGHHHHHHHHHHHHHHHHHT----PPPPTT-EEEEEPSS-SSTTS-SEEEEEEEEEE-SSSEEEEEETTEEEEEEGGGEEE--TTSHHHHHHHHHHHHHHHHHHHHHHHHHHHHHHHHHHHHHHHHHHH---

Sequence (141 aa):
MTPNEALTPSCRNTVFQTQEKYGREFEKKNSGYSKLNINDTVLIKKGVRDSKMDNEFEVAGKIEKVLGSDAYEVRSRRIKLIRHASQLKRIGGGCWMSRILSLILQHETKMLEIRDLINYLKHLFQIKIYKQKFINKYVIF

pLDDT: mean 71.85, std 13.03, range [41.03, 91.75]

Radius of gyration: 27.93 Å; chains: 1; bounding box: 73×34×82 Å

Foldseek 3Di:
DPPPPCPDPVNVVVVVVVVVVVVVVVVVVPPDLDDDDAFFKKFFADDDDPDPPDDRTDFIWGFHDDPDRFWTFTDTLPDTDIDGSVRIGTDDPPDPVSVVVVVVVVVSVVVVVVVVVVVVVVVVVVVVVVVVVVCVVPVPD